Protein AF-A0A4Y9V3S7-F1 (afdb_monomer_lite)

Secondary structure (DSSP, 8-state):
-PPP--HHHHHHHHHHHHHHHHHHHHHHHHHHHHHIIIIIHHHHSPPEEEEEEEEEEEEETTEEEEEEEEEEEE-SSSPPP-------------TTTTSSS--

Foldseek 3Di:
DDDPDDVVNVVVVVVVVVVVVVVVVVVVVVVVVCCCVPPVVVQADFDKDKDWDWDWDDPDPPDIDIDIDIDIGGPGPYDDDDPDDDDDDDDDDDPPVVVPPPD

Structure (mmCIF, N/CA/C/O backbone):
data_AF-A0A4Y9V3S7-F1
#
_entry.id   AF-A0A4Y9V3S7-F1
#
loop_
_atom_site.group_PDB
_atom_site.id
_atom_site.type_symbol
_atom_site.label_atom_id
_atom_site.label_alt_id
_atom_site.label_comp_id
_atom_site.label_asym_id
_atom_site.label_entity_id
_atom_site.label_seq_id
_atom_site.pdbx_PDB_ins_code
_atom_site.Cartn_x
_atom_site.Cartn_y
_atom_site.Cartn_z
_atom_site.occupancy
_atom_site.B_iso_or_equiv
_atom_site.auth_seq_id
_atom_site.auth_comp_id
_atom_site.auth_asym_id
_atom_site.auth_atom_id
_atom_site.pdbx_PDB_model_num
ATOM 1 N N . MET A 1 1 ? 44.936 14.769 -51.607 1.00 38.16 1 MET A N 1
ATOM 2 C CA . MET A 1 1 ? 45.275 13.332 -51.516 1.00 38.16 1 MET A CA 1
ATOM 3 C C . MET A 1 1 ? 44.404 12.720 -50.429 1.00 38.16 1 MET A C 1
ATOM 5 O O . MET A 1 1 ? 44.615 13.024 -49.264 1.00 38.16 1 MET A O 1
ATOM 9 N N . CYS A 1 2 ? 43.368 11.962 -50.794 1.00 53.44 2 CYS A N 1
ATOM 10 C CA . CYS A 1 2 ? 42.514 11.274 -49.823 1.00 53.44 2 CYS A CA 1
ATOM 11 C C . CYS A 1 2 ? 43.154 9.924 -49.485 1.00 53.44 2 CYS A C 1
ATOM 13 O O . CYS A 1 2 ? 43.332 9.095 -50.374 1.00 53.44 2 CYS A O 1
ATOM 15 N N . ALA A 1 3 ? 43.540 9.728 -48.224 1.00 66.38 3 ALA A N 1
ATOM 16 C CA . ALA A 1 3 ? 44.035 8.443 -47.745 1.00 66.38 3 ALA A CA 1
ATOM 17 C C . ALA A 1 3 ? 42.916 7.383 -47.821 1.00 66.38 3 ALA A C 1
ATOM 19 O O . ALA A 1 3 ? 41.756 7.709 -47.542 1.00 66.38 3 ALA A O 1
ATOM 20 N N . PRO A 1 4 ? 43.225 6.127 -48.191 1.00 65.88 4 PRO A N 1
ATOM 21 C CA . PRO A 1 4 ? 42.235 5.059 -48.201 1.00 65.88 4 PRO A CA 1
ATOM 22 C C . PRO A 1 4 ? 41.742 4.816 -46.772 1.00 65.88 4 PRO A C 1
ATOM 24 O O . PRO A 1 4 ? 42.541 4.700 -45.844 1.00 65.88 4 PRO A O 1
ATOM 27 N N . LYS A 1 5 ? 40.420 4.744 -46.582 1.00 60.31 5 LYS A N 1
ATOM 28 C CA . LYS A 1 5 ? 39.832 4.383 -45.290 1.00 60.31 5 LYS A CA 1
ATOM 29 C C . LYS A 1 5 ? 40.260 2.955 -44.943 1.00 60.31 5 LYS A C 1
ATOM 31 O O . LYS A 1 5 ? 39.760 1.991 -45.515 1.00 60.31 5 LYS A O 1
ATOM 36 N N . THR A 1 6 ? 41.211 2.830 -44.024 1.00 72.56 6 THR A N 1
ATOM 37 C CA . THR A 1 6 ? 41.685 1.559 -43.470 1.00 72.56 6 THR A CA 1
ATOM 38 C C . THR A 1 6 ? 40.490 0.779 -42.915 1.00 72.56 6 THR A C 1
ATOM 40 O O . THR A 1 6 ? 39.669 1.359 -42.207 1.00 72.56 6 THR A O 1
ATOM 43 N N . GLY A 1 7 ? 40.375 -0.526 -43.193 1.00 69.50 7 GLY A N 1
ATOM 44 C CA . GLY A 1 7 ? 39.210 -1.342 -42.797 1.00 69.50 7 GLY A CA 1
ATOM 45 C C . GLY A 1 7 ? 38.856 -1.290 -41.299 1.00 69.50 7 GLY A C 1
ATOM 46 O O . GLY A 1 7 ? 37.694 -1.435 -40.929 1.00 69.50 7 GLY A O 1
ATOM 47 N N . ALA A 1 8 ? 39.832 -0.980 -40.440 1.00 72.12 8 ALA A N 1
ATOM 48 C CA . ALA A 1 8 ? 39.631 -0.744 -39.012 1.00 72.12 8 ALA A CA 1
ATOM 49 C C . ALA A 1 8 ? 38.761 0.493 -38.696 1.00 72.12 8 ALA A C 1
ATOM 51 O O . ALA A 1 8 ? 38.028 0.481 -37.710 1.00 72.12 8 ALA A O 1
ATOM 52 N N . ALA A 1 9 ? 38.811 1.548 -39.516 1.00 74.56 9 ALA A N 1
ATOM 53 C CA . ALA A 1 9 ? 37.990 2.748 -39.334 1.00 74.56 9 ALA A CA 1
ATOM 54 C C . ALA A 1 9 ? 36.512 2.467 -39.648 1.00 74.56 9 ALA A C 1
ATOM 56 O O . ALA A 1 9 ? 35.638 2.813 -38.862 1.00 74.56 9 ALA A O 1
ATOM 57 N N . ALA A 1 10 ? 36.243 1.736 -40.735 1.00 74.62 10 ALA A N 1
ATOM 58 C CA . ALA A 1 10 ? 34.890 1.309 -41.096 1.00 74.62 10 ALA A CA 1
ATOM 59 C C . ALA A 1 10 ? 34.278 0.336 -40.070 1.00 74.62 10 ALA A C 1
ATOM 61 O O . ALA A 1 10 ? 33.063 0.317 -39.883 1.00 74.62 10 ALA A O 1
ATOM 62 N N . PHE A 1 11 ? 35.099 -0.477 -39.396 1.00 81.19 11 PHE A N 1
ATOM 63 C CA . PHE A 1 11 ? 34.630 -1.345 -38.314 1.00 81.19 11 PHE A CA 1
ATOM 64 C C . PHE A 1 11 ? 34.236 -0.545 -37.065 1.00 81.19 11 PHE A C 1
ATOM 66 O O . PHE A 1 11 ? 33.162 -0.779 -36.516 1.00 81.19 11 PHE A O 1
ATOM 73 N N . LYS A 1 12 ? 35.060 0.430 -36.656 1.00 79.94 12 LYS A N 1
ATOM 74 C CA . LYS A 1 12 ? 34.760 1.314 -35.516 1.00 79.94 12 LYS A CA 1
ATOM 75 C C . LYS A 1 12 ? 33.465 2.097 -35.725 1.00 79.94 12 LYS A C 1
ATOM 77 O O . LYS A 1 12 ? 32.595 2.041 -34.868 1.00 79.94 12 LYS A O 1
ATOM 82 N N . GLU A 1 13 ? 33.281 2.695 -36.905 1.00 84.06 13 GLU A N 1
ATOM 83 C CA . GLU A 1 13 ? 32.049 3.428 -37.242 1.00 84.06 13 GLU A CA 1
ATOM 84 C C . GLU A 1 13 ? 30.787 2.557 -37.079 1.00 84.06 13 GLU A C 1
ATOM 86 O O . GLU A 1 13 ? 29.776 3.015 -36.551 1.00 84.06 13 GLU A O 1
ATOM 91 N N . LYS A 1 14 ? 30.834 1.276 -37.477 1.00 87.94 14 LYS A N 1
ATOM 92 C CA . LYS A 1 14 ? 29.699 0.349 -37.303 1.00 87.94 14 LYS A CA 1
ATOM 93 C C . LYS A 1 14 ? 29.432 0.018 -35.837 1.00 87.94 14 LYS A C 1
ATOM 95 O O . LYS A 1 14 ? 28.271 -0.046 -35.438 1.00 87.94 14 LYS A O 1
ATOM 100 N N . VAL A 1 15 ? 30.487 -0.211 -35.057 1.00 90.75 15 VAL A N 1
ATOM 101 C CA . VAL A 1 15 ? 30.370 -0.511 -33.623 1.00 90.75 15 VAL A CA 1
ATOM 102 C C . VAL A 1 15 ? 29.778 0.680 -32.874 1.00 90.75 15 VAL A C 1
ATOM 104 O O . VAL A 1 15 ? 28.851 0.488 -32.090 1.00 90.75 15 VAL A O 1
ATOM 107 N N . ASP A 1 16 ? 30.226 1.897 -33.180 1.00 89.31 16 ASP A N 1
ATOM 108 C CA . ASP A 1 16 ? 29.744 3.119 -32.530 1.00 89.31 16 ASP A CA 1
ATOM 109 C C . ASP A 1 16 ? 28.248 3.354 -32.805 1.00 89.31 16 ASP A C 1
ATOM 111 O O . ASP A 1 16 ? 27.479 3.678 -31.895 1.00 89.31 16 ASP A O 1
ATOM 115 N N . ILE A 1 17 ? 27.799 3.106 -34.044 1.00 92.00 17 ILE A N 1
ATOM 116 C CA . ILE A 1 17 ? 26.377 3.192 -34.415 1.00 92.00 17 ILE A CA 1
ATOM 117 C C . ILE A 1 17 ? 25.544 2.165 -33.636 1.00 92.00 17 ILE A C 1
ATOM 119 O O . ILE A 1 17 ? 24.489 2.501 -33.093 1.00 92.00 17 ILE A O 1
ATOM 123 N N . ILE A 1 18 ? 26.012 0.917 -33.554 1.00 94.44 18 ILE A N 1
ATOM 124 C CA . ILE A 1 18 ? 25.308 -0.148 -32.827 1.00 94.44 18 ILE A CA 1
ATOM 125 C C . ILE A 1 18 ? 25.244 0.175 -31.331 1.00 94.44 18 ILE A C 1
ATOM 127 O O . ILE A 1 18 ? 24.184 0.036 -30.722 1.00 94.44 18 ILE A O 1
ATOM 131 N N . GLN A 1 19 ? 26.339 0.650 -30.737 1.00 94.19 19 GLN A N 1
ATOM 132 C CA . GLN A 1 19 ? 26.383 1.031 -29.327 1.00 94.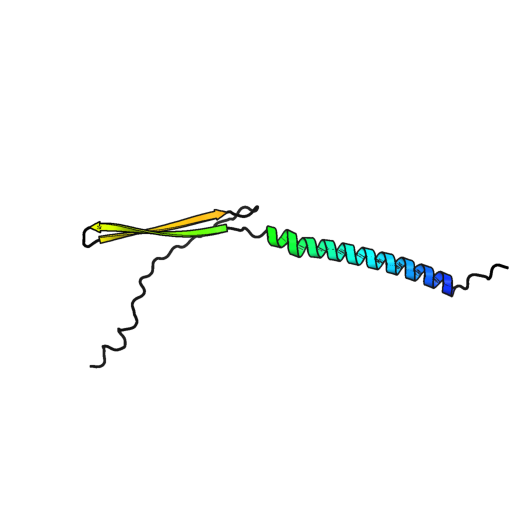19 19 GLN A CA 1
ATOM 133 C C . GLN A 1 19 ? 25.378 2.144 -29.008 1.00 94.19 19 GLN A C 1
ATOM 135 O O . GLN A 1 19 ? 24.674 2.069 -27.994 1.00 94.19 19 GLN A O 1
ATOM 140 N N . GLY A 1 20 ? 25.266 3.147 -29.882 1.00 94.62 20 GLY A N 1
ATOM 141 C CA . GLY A 1 20 ? 24.262 4.202 -29.749 1.00 94.62 20 GLY A CA 1
ATOM 142 C C . GLY A 1 20 ? 22.838 3.641 -29.744 1.00 94.62 20 GLY A C 1
ATOM 143 O O . GLY A 1 20 ? 22.057 3.940 -28.840 1.00 94.62 20 GLY A O 1
ATOM 144 N N . LEU A 1 21 ? 22.521 2.760 -30.697 1.00 96.00 21 LEU A N 1
ATOM 145 C CA . LEU A 1 21 ? 21.201 2.126 -30.791 1.00 96.00 21 LEU A CA 1
ATOM 146 C C . LEU A 1 21 ? 20.869 1.273 -29.561 1.00 96.00 21 LEU A C 1
ATOM 148 O O . LEU A 1 21 ? 19.759 1.362 -29.036 1.00 96.00 21 LEU A O 1
ATOM 152 N N . VAL A 1 22 ? 21.830 0.487 -29.071 1.00 96.75 22 VAL A N 1
ATOM 153 C CA . VAL A 1 22 ? 21.660 -0.334 -27.863 1.00 96.75 22 VAL A CA 1
ATOM 154 C C . VAL A 1 22 ? 21.416 0.546 -26.640 1.00 96.75 22 VAL A C 1
ATOM 156 O O . VAL A 1 22 ? 20.540 0.241 -25.835 1.00 96.75 22 VAL A O 1
ATOM 159 N N . THR A 1 23 ? 22.134 1.663 -26.519 1.00 96.38 23 THR A N 1
ATOM 160 C CA . THR A 1 23 ? 21.965 2.598 -25.397 1.00 96.38 23 THR A CA 1
ATOM 161 C C . THR A 1 23 ? 20.566 3.217 -25.400 1.00 96.38 23 THR A C 1
ATOM 163 O O . THR A 1 23 ? 19.900 3.243 -24.366 1.00 96.38 23 THR A O 1
ATOM 166 N N . ILE A 1 24 ? 20.078 3.653 -26.566 1.00 97.00 24 ILE A N 1
ATOM 167 C CA . ILE A 1 24 ? 18.720 4.197 -26.712 1.00 97.00 24 ILE A CA 1
ATOM 168 C C . ILE A 1 24 ? 17.676 3.130 -26.361 1.00 97.00 24 ILE A C 1
ATOM 170 O O . ILE A 1 24 ? 16.763 3.393 -25.577 1.00 97.00 24 ILE A O 1
ATOM 174 N N . ALA A 1 25 ? 17.830 1.913 -26.889 1.00 97.38 25 ALA A N 1
ATOM 175 C CA . ALA A 1 25 ? 16.921 0.809 -26.599 1.00 97.38 25 ALA A CA 1
ATOM 176 C C . ALA A 1 25 ? 16.898 0.468 -25.100 1.00 97.38 25 ALA A C 1
ATOM 178 O O . ALA A 1 25 ? 15.822 0.287 -24.531 1.00 97.38 25 ALA A O 1
ATOM 179 N N . ALA A 1 26 ? 18.060 0.448 -24.443 1.00 97.06 26 ALA A N 1
ATOM 180 C CA . ALA A 1 26 ? 18.172 0.185 -23.012 1.00 97.06 26 ALA A CA 1
ATOM 181 C C . ALA A 1 26 ? 17.429 1.235 -22.170 1.00 97.06 26 ALA A C 1
ATOM 183 O O . ALA A 1 26 ? 16.712 0.870 -21.238 1.00 97.06 26 ALA A O 1
ATOM 184 N N . ILE A 1 27 ? 17.533 2.522 -22.524 1.00 97.38 27 ILE A N 1
ATOM 185 C CA . ILE A 1 27 ? 16.807 3.602 -21.838 1.00 97.38 27 ILE A CA 1
ATOM 186 C C . ILE A 1 27 ? 15.294 3.438 -22.015 1.00 97.38 27 ILE A C 1
ATOM 188 O O . ILE A 1 27 ? 14.550 3.552 -21.042 1.00 97.38 27 ILE A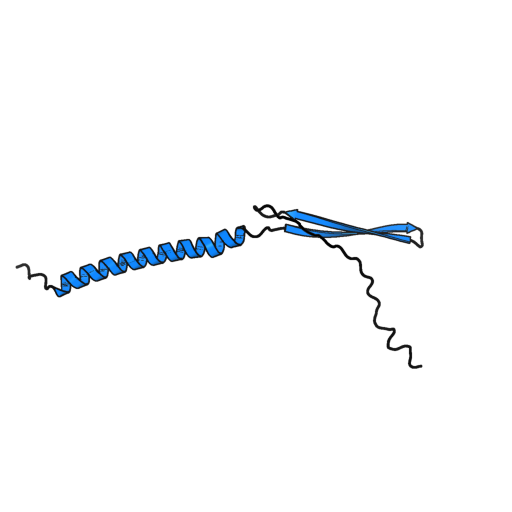 O 1
ATOM 192 N N . ILE A 1 28 ? 14.829 3.135 -23.231 1.00 97.62 28 ILE A N 1
ATOM 193 C CA . ILE A 1 28 ? 13.397 2.944 -23.511 1.00 97.62 28 ILE A CA 1
ATOM 194 C C . ILE A 1 28 ? 12.850 1.752 -22.721 1.00 97.62 28 ILE A C 1
ATOM 196 O O . ILE A 1 28 ? 11.828 1.879 -22.047 1.00 97.62 28 ILE A O 1
ATOM 200 N N . ILE A 1 29 ? 13.541 0.610 -22.759 1.00 97.31 29 ILE A N 1
ATOM 201 C CA . ILE A 1 29 ? 13.136 -0.599 -22.033 1.00 97.31 29 ILE A CA 1
ATOM 202 C C . ILE A 1 29 ? 13.120 -0.333 -20.527 1.00 97.31 29 ILE A C 1
ATOM 204 O O . ILE A 1 29 ? 12.139 -0.664 -19.862 1.00 97.31 29 ILE A O 1
ATOM 208 N N . GLY A 1 30 ? 14.161 0.315 -19.995 1.00 96.19 30 GLY A N 1
ATOM 209 C CA . GLY A 1 30 ? 14.225 0.699 -18.587 1.00 96.19 30 GLY A CA 1
ATOM 210 C C . GLY A 1 30 ? 13.089 1.641 -18.187 1.00 96.19 30 GLY A C 1
ATOM 211 O O . GLY A 1 30 ? 12.479 1.454 -17.134 1.00 96.19 30 GLY A O 1
ATOM 212 N N . GLY A 1 31 ? 12.747 2.605 -19.045 1.00 95.56 31 GLY A N 1
ATOM 213 C CA . GLY A 1 31 ? 11.628 3.522 -18.841 1.00 95.56 31 GLY A CA 1
ATOM 214 C C . GLY A 1 31 ? 10.275 2.811 -18.820 1.00 95.56 31 GLY A C 1
ATOM 215 O O . GLY A 1 31 ? 9.490 3.027 -17.898 1.00 95.56 31 GLY A O 1
ATOM 216 N N . ILE A 1 32 ? 10.021 1.919 -19.781 1.00 94.62 32 ILE A N 1
ATOM 217 C CA . ILE A 1 32 ? 8.780 1.129 -19.850 1.00 94.62 32 ILE A CA 1
ATOM 218 C C . ILE A 1 32 ? 8.665 0.195 -18.642 1.00 94.62 32 ILE A C 1
ATOM 220 O O . ILE A 1 32 ? 7.610 0.129 -18.011 1.00 94.62 32 ILE A O 1
ATOM 224 N N . TRP A 1 33 ? 9.745 -0.507 -18.296 1.00 93.31 33 TRP A N 1
ATOM 225 C CA . TRP A 1 33 ? 9.774 -1.402 -17.143 1.00 93.31 33 TRP A CA 1
ATOM 226 C C . TRP A 1 33 ? 9.522 -0.638 -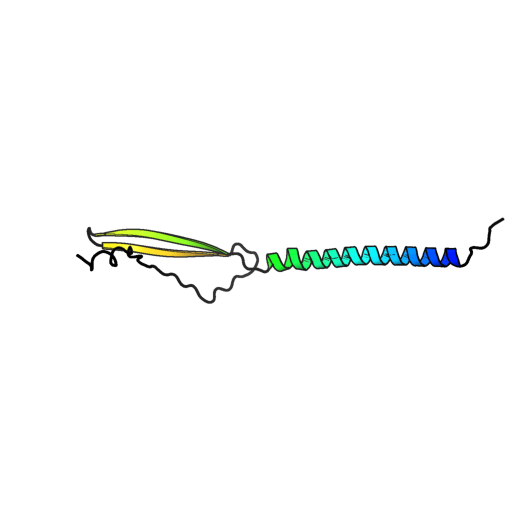15.838 1.00 93.31 33 TRP A C 1
ATOM 228 O O . TRP A 1 33 ? 8.639 -1.015 -15.070 1.00 93.31 33 TRP A O 1
ATOM 238 N N . THR A 1 34 ? 10.208 0.491 -15.636 1.00 90.94 34 THR A N 1
ATOM 239 C CA . THR A 1 34 ? 10.017 1.345 -14.453 1.00 90.94 34 THR A CA 1
ATOM 240 C C . THR A 1 34 ? 8.598 1.908 -14.403 1.00 90.94 34 THR A C 1
ATOM 242 O O . THR A 1 34 ? 7.979 1.906 -13.345 1.00 90.94 34 THR A O 1
ATOM 245 N N . TYR A 1 35 ? 8.039 2.348 -15.533 1.00 87.12 35 TYR A N 1
ATOM 246 C CA . TYR A 1 35 ? 6.661 2.834 -15.590 1.00 87.12 35 TYR A CA 1
ATOM 247 C C . TYR A 1 35 ? 5.656 1.743 -15.198 1.00 87.12 35 TYR A C 1
ATOM 249 O O . TYR A 1 35 ? 4.771 1.984 -14.377 1.00 87.12 35 TYR A O 1
ATOM 257 N N . ASN A 1 36 ? 5.813 0.528 -15.722 1.00 83.50 36 ASN A N 1
ATOM 258 C CA . ASN A 1 36 ? 4.919 -0.579 -15.391 1.00 83.50 36 ASN A CA 1
ATOM 259 C C . ASN A 1 36 ? 5.024 -0.973 -13.908 1.00 83.50 36 ASN A C 1
ATOM 261 O O . ASN A 1 36 ? 4.008 -0.977 -13.215 1.00 83.50 36 ASN A O 1
ATOM 265 N N . VAL A 1 37 ? 6.236 -1.209 -13.402 1.00 82.12 37 VAL A N 1
ATOM 266 C CA . VAL A 1 37 ? 6.450 -1.650 -12.012 1.00 82.12 37 VAL A CA 1
ATOM 267 C C . VAL A 1 37 ? 6.084 -0.559 -11.000 1.00 82.12 37 VAL A C 1
ATOM 269 O O . VAL A 1 37 ? 5.476 -0.829 -9.970 1.00 82.12 37 VAL A O 1
ATOM 272 N N . PHE A 1 38 ? 6.422 0.708 -11.257 1.00 75.81 38 PHE A N 1
ATOM 273 C CA . PHE A 1 38 ? 6.220 1.760 -10.254 1.00 75.81 38 PHE A CA 1
ATOM 274 C C . PHE A 1 38 ? 4.904 2.519 -10.387 1.00 75.81 38 PHE A C 1
ATOM 276 O O . PHE A 1 38 ? 4.379 2.959 -9.365 1.00 75.81 38 PHE A O 1
ATOM 283 N N . ILE A 1 39 ? 4.376 2.726 -11.596 1.00 73.12 39 ILE A N 1
ATOM 284 C CA . ILE A 1 39 ? 3.170 3.546 -11.799 1.00 73.12 39 ILE A CA 1
ATOM 285 C C . ILE A 1 39 ? 1.929 2.674 -11.936 1.00 73.12 39 ILE A C 1
ATOM 287 O O . ILE A 1 39 ? 0.906 2.992 -11.330 1.00 73.12 39 ILE A O 1
ATOM 291 N N . LYS A 1 40 ? 2.004 1.594 -12.719 1.00 69.25 40 LYS A N 1
ATOM 292 C CA . LYS A 1 40 ? 0.840 0.740 -12.963 1.00 69.25 40 LYS A CA 1
ATOM 293 C C . LYS A 1 40 ? 0.547 -0.149 -11.756 1.00 69.25 40 LYS A C 1
ATOM 295 O O . LYS A 1 40 ? -0.546 -0.051 -11.205 1.00 69.25 40 LYS A O 1
ATOM 300 N N . GLU A 1 41 ? 1.533 -0.901 -11.267 1.00 64.19 41 GLU A N 1
ATOM 301 C CA . GLU A 1 41 ? 1.317 -1.804 -10.124 1.00 64.19 41 GLU A CA 1
ATOM 302 C C . GLU A 1 41 ? 0.936 -1.038 -8.848 1.00 64.19 41 GLU A C 1
ATOM 304 O O . GLU A 1 41 ? 0.060 -1.474 -8.112 1.00 64.19 41 GLU A O 1
ATOM 309 N N . ARG A 1 42 ? 1.491 0.161 -8.604 1.00 61.72 42 ARG A N 1
ATOM 310 C CA . ARG A 1 42 ? 1.102 0.971 -7.430 1.00 61.72 42 ARG A CA 1
ATOM 311 C C . ARG A 1 42 ? -0.291 1.602 -7.517 1.00 61.72 42 ARG A C 1
ATOM 313 O O . ARG A 1 42 ? -0.804 2.010 -6.482 1.00 61.72 42 ARG A O 1
ATOM 320 N N . ARG A 1 43 ? -0.898 1.721 -8.704 1.00 58.25 43 ARG A N 1
ATOM 321 C CA . ARG A 1 43 ? -2.283 2.215 -8.862 1.00 58.25 43 ARG A CA 1
ATOM 322 C C . ARG A 1 43 ? -3.325 1.097 -8.892 1.00 58.25 43 ARG A C 1
ATOM 324 O O . ARG A 1 43 ? -4.510 1.388 -8.757 1.00 58.25 43 ARG A O 1
ATOM 331 N N . GLU A 1 44 ? -2.903 -0.147 -9.107 1.00 60.19 44 GLU A N 1
ATOM 332 C CA . GLU A 1 44 ? -3.806 -1.301 -9.183 1.00 60.19 44 GLU A CA 1
ATOM 333 C C . GLU A 1 44 ? -4.214 -1.840 -7.809 1.00 60.19 44 GLU A C 1
ATOM 335 O O . GLU A 1 44 ? -5.230 -2.530 -7.710 1.00 60.19 44 GLU A O 1
ATOM 340 N N . TYR A 1 45 ? -3.502 -1.482 -6.737 1.00 63.53 45 TYR A N 1
ATOM 341 C CA . TYR A 1 45 ? -3.953 -1.826 -5.395 1.00 63.53 45 TYR A CA 1
ATOM 342 C C . TYR A 1 45 ? -5.167 -0.965 -5.017 1.00 63.53 45 TYR A C 1
ATOM 344 O O . TYR A 1 45 ? -5.100 0.264 -5.096 1.00 63.53 45 TYR A O 1
ATOM 352 N N . PRO A 1 46 ? -6.300 -1.572 -4.622 1.00 69.50 46 PRO A N 1
ATOM 353 C CA . PRO A 1 46 ? -7.434 -0.818 -4.118 1.00 69.50 46 PRO A CA 1
ATOM 354 C C . PRO A 1 46 ? -7.018 -0.092 -2.838 1.00 69.50 46 PRO A C 1
ATOM 356 O O . PRO A 1 46 ? -6.514 -0.700 -1.895 1.00 69.50 46 PRO A O 1
ATOM 359 N N . HIS A 1 47 ? -7.204 1.224 -2.816 1.00 77.00 47 HIS A N 1
ATOM 360 C CA . HIS A 1 47 ? -6.957 2.039 -1.635 1.00 77.00 47 HIS A CA 1
ATOM 361 C C . HIS A 1 47 ? -8.298 2.297 -0.964 1.00 77.00 47 HIS A C 1
ATOM 363 O O . HIS A 1 47 ? -9.209 2.840 -1.588 1.00 77.00 47 HIS A O 1
ATOM 369 N N . ALA A 1 48 ? -8.425 1.925 0.305 1.00 83.50 48 ALA A N 1
ATOM 370 C CA . ALA A 1 48 ? -9.592 2.277 1.090 1.00 83.50 48 ALA A CA 1
ATOM 371 C C . ALA A 1 48 ? -9.193 2.883 2.422 1.00 83.50 48 ALA A C 1
ATOM 373 O O . ALA A 1 48 ? -8.241 2.454 3.072 1.00 83.50 48 ALA A O 1
ATOM 374 N N . ASN A 1 49 ? -9.962 3.886 2.815 1.00 86.81 49 ASN A N 1
ATOM 375 C CA . ASN A 1 49 ? -9.952 4.398 4.163 1.00 86.81 49 ASN A CA 1
ATOM 376 C C . ASN A 1 49 ? -10.910 3.557 5.011 1.00 86.81 49 ASN A C 1
ATOM 378 O O . ASN A 1 49 ? -12.056 3.336 4.611 1.00 86.81 49 ASN A O 1
ATOM 382 N N . ILE A 1 50 ? -10.430 3.098 6.162 1.00 88.50 50 ILE A N 1
ATOM 383 C CA . ILE A 1 50 ? -11.205 2.319 7.125 1.00 88.50 50 ILE A CA 1
ATOM 384 C C . ILE A 1 50 ? -11.279 3.139 8.404 1.00 88.50 50 ILE A C 1
ATOM 386 O O . ILE A 1 50 ? -10.270 3.324 9.082 1.00 88.50 50 ILE A O 1
ATOM 390 N N . GLU A 1 51 ? -12.468 3.622 8.740 1.00 91.56 51 GLU A N 1
ATOM 391 C CA . GLU A 1 51 ? -12.692 4.410 9.946 1.00 91.56 51 GLU A CA 1
ATOM 392 C C . GLU A 1 51 ? -13.584 3.634 10.916 1.00 91.56 51 GLU A C 1
ATOM 394 O O . GLU A 1 51 ? -14.685 3.202 10.577 1.00 91.56 51 GLU A O 1
ATOM 399 N N . GLN A 1 52 ? -13.111 3.448 12.148 1.00 91.88 52 GLN A N 1
ATOM 400 C CA . GLN A 1 52 ? -13.906 2.846 13.212 1.00 91.88 52 GLN A CA 1
ATOM 401 C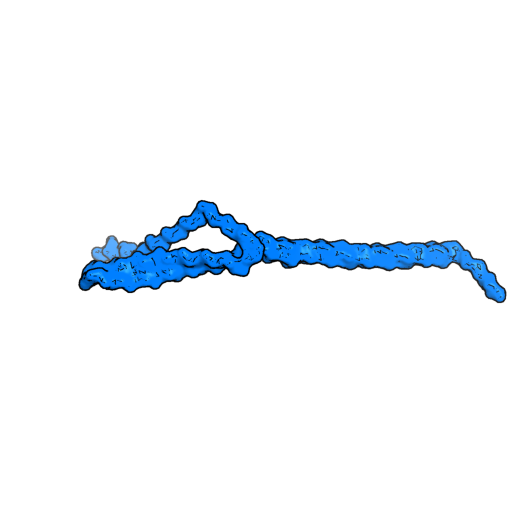 C . GLN A 1 52 ? -14.527 3.949 14.068 1.00 91.88 52 GLN A C 1
ATOM 403 O O . GLN A 1 52 ? -13.824 4.695 14.748 1.00 91.88 52 GLN A O 1
ATOM 408 N N . LYS A 1 53 ? -15.857 4.027 14.071 1.00 91.12 53 LYS A N 1
ATOM 409 C CA . LYS A 1 53 ? -16.618 4.994 14.865 1.00 91.12 53 LYS A CA 1
ATOM 410 C C . LYS A 1 53 ? -17.192 4.304 16.090 1.00 91.12 53 LYS A C 1
ATOM 412 O O . LYS A 1 53 ? -18.038 3.419 15.971 1.00 91.12 53 LYS A O 1
ATOM 417 N N . ILE A 1 54 ? -16.736 4.711 17.268 1.00 91.81 54 ILE A N 1
ATOM 418 C CA . ILE A 1 54 ? -17.192 4.163 18.546 1.00 91.81 54 ILE A CA 1
ATOM 419 C C . ILE A 1 54 ? -17.967 5.249 19.280 1.00 91.81 54 ILE A C 1
ATOM 421 O O . ILE A 1 54 ? -17.422 6.310 19.580 1.00 91.81 54 ILE A O 1
ATOM 425 N N . THR A 1 55 ? -19.232 4.985 19.584 1.00 91.19 55 THR A N 1
ATOM 426 C CA . THR A 1 55 ? -20.058 5.872 20.404 1.00 91.19 55 THR A CA 1
ATOM 427 C C . THR A 1 55 ? -20.631 5.114 21.591 1.00 91.19 55 THR A C 1
ATOM 429 O O . THR A 1 55 ? -20.991 3.942 21.489 1.00 91.19 55 THR A O 1
ATOM 432 N N . HIS A 1 56 ? -20.692 5.783 22.741 1.00 89.94 56 HIS A N 1
ATOM 433 C CA . HIS A 1 56 ? -21.351 5.267 23.934 1.00 89.94 56 HIS A CA 1
ATOM 434 C C . HIS A 1 56 ? -22.602 6.103 24.202 1.00 89.94 56 HIS A C 1
ATOM 436 O O . HIS A 1 56 ? -22.577 7.326 24.068 1.00 89.94 56 HIS A O 1
ATOM 442 N N . LEU A 1 57 ? -23.697 5.443 24.562 1.00 89.69 57 LEU A N 1
ATOM 443 C CA . LEU A 1 57 ? -24.942 6.085 24.960 1.00 89.69 57 LEU A CA 1
ATOM 444 C C . LEU A 1 57 ? -25.385 5.487 26.294 1.00 89.69 57 LEU A C 1
ATOM 446 O O . LEU A 1 57 ? -25.539 4.271 26.396 1.00 89.69 57 LEU A O 1
ATOM 450 N N . ALA A 1 58 ? -25.595 6.322 27.307 1.00 88.75 58 ALA A N 1
ATOM 451 C CA . ALA A 1 58 ? -26.184 5.876 28.565 1.00 88.75 58 ALA A CA 1
ATOM 452 C C . ALA A 1 58 ? -27.686 5.620 28.356 1.00 88.75 58 ALA A C 1
ATOM 454 O O . ALA A 1 58 ? -28.401 6.506 27.889 1.00 88.75 58 ALA A O 1
ATOM 455 N N . LEU A 1 59 ? -28.158 4.408 28.661 1.00 84.81 59 LEU A N 1
ATOM 456 C CA . LEU A 1 59 ? -29.586 4.050 28.601 1.00 84.81 59 LEU A CA 1
ATOM 457 C C . LEU A 1 59 ? -30.253 4.154 29.974 1.00 84.81 59 LEU A C 1
ATOM 459 O O . LEU A 1 59 ? -31.441 4.450 30.059 1.00 84.81 59 LEU A O 1
ATOM 463 N N . SER A 1 60 ? -29.500 3.896 31.040 1.00 86.69 60 SER A N 1
ATOM 464 C CA . SER A 1 60 ? -29.902 4.081 32.437 1.00 86.69 60 SER A CA 1
ATOM 465 C C . SER A 1 60 ? -28.652 4.176 33.314 1.00 86.69 60 SER A C 1
ATOM 467 O O . SER A 1 60 ? -27.546 3.935 32.827 1.00 86.69 60 SER A O 1
ATOM 469 N N . ASP A 1 61 ? -28.816 4.443 34.612 1.00 78.69 61 ASP A N 1
ATOM 470 C CA . ASP A 1 61 ? -27.711 4.544 35.584 1.00 78.69 61 ASP A CA 1
ATOM 471 C C . ASP A 1 61 ? -26.807 3.295 35.646 1.00 78.69 61 ASP A C 1
ATOM 473 O O . ASP A 1 61 ? -25.706 3.347 36.191 1.00 78.69 61 ASP A O 1
ATOM 477 N N . GLN A 1 62 ? -27.253 2.162 35.091 1.00 84.81 62 GLN A N 1
ATOM 478 C CA . GLN A 1 62 ? -26.544 0.880 35.134 1.00 84.81 62 GLN A CA 1
ATOM 479 C C . GLN A 1 62 ? -26.293 0.269 33.749 1.00 84.81 62 GLN A C 1
ATOM 481 O O . GLN A 1 62 ? -25.707 -0.811 33.655 1.00 84.81 62 GLN A O 1
ATOM 486 N N . GLN A 1 63 ? -26.733 0.919 32.666 1.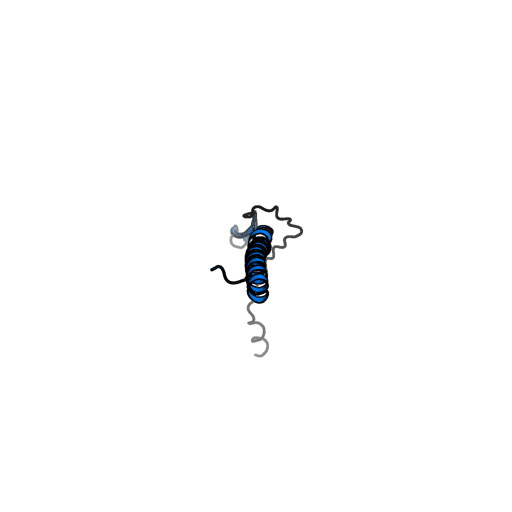00 87.38 63 GLN A N 1
ATOM 487 C CA . GLN A 1 63 ? -26.637 0.361 31.318 1.00 87.38 63 GLN A CA 1
ATOM 488 C C . GLN A 1 63 ? -26.086 1.378 30.327 1.00 87.38 63 GLN A C 1
ATOM 490 O O . GLN A 1 63 ? -26.659 2.444 30.113 1.00 87.38 63 GLN A O 1
ATOM 495 N N . ASN A 1 64 ? -25.009 0.980 29.654 1.00 87.75 64 ASN A N 1
ATOM 496 C CA . ASN A 1 64 ? -24.410 1.720 28.554 1.00 87.75 64 ASN A CA 1
ATOM 497 C C . ASN A 1 64 ? -24.547 0.904 27.270 1.00 87.75 64 ASN A C 1
ATOM 499 O O . ASN A 1 64 ? -24.165 -0.265 27.220 1.00 87.75 64 ASN A O 1
ATOM 503 N N . LEU A 1 65 ? -25.064 1.531 26.220 1.00 88.69 65 LEU A N 1
ATOM 504 C CA . LEU A 1 65 ? -25.038 0.994 24.870 1.00 88.69 65 LEU A CA 1
ATOM 505 C C . LEU A 1 65 ? -23.756 1.453 24.191 1.00 88.69 65 LEU A C 1
ATOM 507 O O . LEU A 1 65 ? -23.528 2.647 24.003 1.00 88.69 65 LEU A O 1
ATOM 511 N N . LEU A 1 66 ? -22.945 0.486 23.783 1.00 90.25 66 LEU A N 1
ATOM 512 C CA . LEU A 1 66 ? -21.793 0.720 22.930 1.00 90.25 66 LEU A CA 1
ATOM 513 C C . LEU A 1 66 ? -22.198 0.473 21.476 1.00 90.25 66 LEU A C 1
ATOM 515 O O . LEU A 1 66 ? -22.582 -0.638 21.109 1.00 90.25 66 LEU A O 1
ATOM 519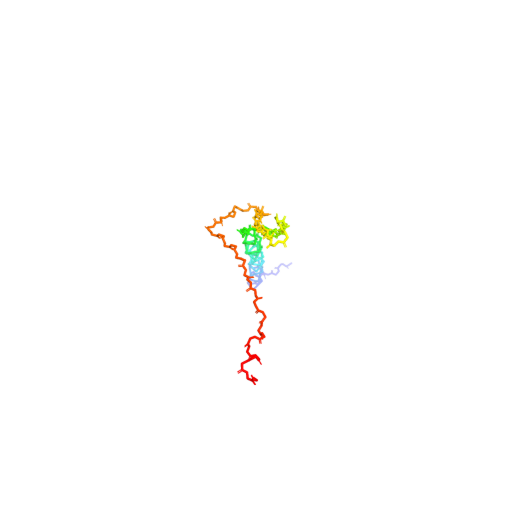 N N . ARG A 1 67 ? -22.092 1.498 20.638 1.00 89.62 67 ARG A N 1
ATOM 520 C CA . ARG A 1 67 ? -22.260 1.391 19.191 1.00 89.62 67 ARG A CA 1
ATOM 521 C C . ARG A 1 67 ? -20.883 1.444 18.545 1.00 89.62 67 ARG A C 1
ATOM 523 O O . ARG A 1 67 ? -20.156 2.420 18.694 1.00 89.62 67 ARG A O 1
ATOM 530 N N . VAL A 1 68 ? -20.549 0.393 17.804 1.00 90.50 68 VAL A N 1
ATOM 531 C CA . VAL A 1 68 ? -19.324 0.313 17.006 1.00 90.50 68 VAL A CA 1
ATOM 532 C C . VAL A 1 68 ? -19.731 0.240 15.543 1.00 90.50 68 VAL A C 1
ATOM 534 O O . VAL A 1 68 ? -20.370 -0.720 15.119 1.00 90.50 68 VAL A O 1
ATOM 537 N N . GLY A 1 69 ? -19.404 1.282 14.792 1.00 90.38 69 GLY A N 1
ATOM 538 C CA . GLY A 1 69 ? -19.562 1.348 13.347 1.00 90.38 69 GLY A CA 1
ATOM 539 C C . GLY A 1 69 ? -18.209 1.228 12.658 1.00 90.38 69 GLY A C 1
ATOM 540 O O . GLY A 1 69 ? -17.200 1.711 13.171 1.00 90.38 69 GLY A O 1
ATOM 541 N N . LEU A 1 70 ? -18.199 0.592 11.492 1.00 91.06 70 LEU A N 1
ATOM 542 C CA . LEU A 1 70 ? -17.066 0.596 10.577 1.00 91.06 70 LEU A CA 1
ATOM 543 C C . LEU A 1 70 ? -17.508 1.317 9.308 1.00 91.06 70 LEU A C 1
ATOM 545 O O . LEU A 1 70 ? -18.501 0.927 8.694 1.00 91.06 70 LEU A O 1
ATOM 549 N N . GLU A 1 71 ? -16.794 2.367 8.940 1.00 90.00 71 GLU A N 1
ATOM 550 C CA . GLU A 1 71 ? -16.993 3.090 7.694 1.00 90.00 71 GLU A CA 1
ATOM 551 C C . GLU A 1 71 ? -15.849 2.751 6.745 1.00 90.00 71 GLU A C 1
ATOM 553 O O . GLU A 1 71 ? -14.675 2.798 7.115 1.00 90.00 71 GLU A O 1
ATOM 558 N N . LEU A 1 72 ? -16.214 2.356 5.529 1.00 88.62 72 LEU A N 1
ATOM 559 C CA . LEU A 1 72 ? -15.283 1.913 4.510 1.00 88.62 72 LEU A CA 1
ATOM 560 C C . LEU A 1 72 ? -15.466 2.773 3.271 1.00 88.62 72 LEU A C 1
ATOM 562 O O . LEU A 1 72 ? -16.500 2.703 2.606 1.00 88.62 72 LEU A O 1
ATOM 566 N N . THR A 1 73 ? -14.446 3.556 2.950 1.00 88.50 73 THR A N 1
ATOM 567 C CA . THR A 1 73 ? -14.489 4.493 1.829 1.00 88.50 73 THR A CA 1
ATOM 568 C C . THR A 1 73 ? -13.410 4.115 0.833 1.00 88.50 73 THR A C 1
ATOM 570 O O . THR A 1 73 ? -12.226 4.162 1.157 1.00 88.50 73 THR A O 1
ATOM 573 N N . ASN A 1 74 ? -13.803 3.748 -0.388 1.00 87.06 74 ASN A N 1
ATOM 574 C CA . ASN A 1 74 ? -12.854 3.521 -1.474 1.00 87.06 74 ASN A CA 1
ATOM 575 C C . ASN A 1 74 ? -12.267 4.871 -1.915 1.00 87.06 74 ASN A C 1
ATOM 577 O O . ASN A 1 74 ? -12.974 5.703 -2.480 1.00 87.06 74 ASN A O 1
ATOM 581 N N . THR A 1 75 ? -10.991 5.099 -1.621 1.00 85.00 75 THR A N 1
ATOM 582 C CA . THR A 1 75 ? -10.255 6.320 -1.981 1.00 85.00 75 THR A CA 1
ATOM 583 C C . THR A 1 75 ? -9.421 6.139 -3.252 1.00 85.00 75 THR A C 1
ATOM 585 O O . THR A 1 75 ? -8.802 7.093 -3.724 1.00 85.00 75 THR A O 1
ATOM 588 N N . GLY A 1 76 ? -9.390 4.925 -3.810 1.00 76.94 76 GLY A N 1
ATOM 589 C CA . GLY A 1 76 ? -8.652 4.577 -5.016 1.00 76.94 76 GLY A CA 1
ATOM 590 C C . GLY A 1 76 ? -9.463 4.713 -6.306 1.00 76.94 76 GLY A C 1
ATOM 591 O O . GLY A 1 76 ? -10.678 4.887 -6.311 1.00 76.94 76 GLY A O 1
ATOM 592 N N . SER A 1 77 ? -8.767 4.583 -7.437 1.00 72.56 77 SER A N 1
ATOM 593 C CA . SER A 1 77 ? -9.370 4.528 -8.779 1.00 72.56 77 SER A CA 1
ATOM 594 C C . SER A 1 77 ? -9.788 3.115 -9.210 1.00 72.56 77 SER A C 1
ATOM 596 O O . SER A 1 77 ? -10.303 2.944 -10.311 1.00 72.56 77 SER A O 1
ATOM 598 N N . SER A 1 78 ? -9.533 2.106 -8.372 1.00 74.88 78 SER A N 1
ATOM 599 C CA . SER A 1 78 ? -9.866 0.699 -8.612 1.00 74.88 78 SER A CA 1
ATOM 600 C C . SER A 1 78 ? -11.002 0.257 -7.688 1.00 74.88 78 SER A C 1
ATOM 602 O O . SER A 1 78 ? -11.092 0.712 -6.546 1.00 74.88 78 SER A O 1
ATOM 604 N N . LEU A 1 79 ? -11.891 -0.613 -8.173 1.00 76.38 79 LEU A N 1
ATOM 605 C CA . LEU A 1 79 ? -13.009 -1.131 -7.386 1.00 76.38 79 LEU A CA 1
ATOM 606 C C . LEU A 1 79 ? -12.486 -2.116 -6.333 1.00 76.38 79 LEU A C 1
ATOM 608 O O . LEU A 1 79 ? -11.941 -3.165 -6.669 1.00 76.38 79 LEU A O 1
ATOM 612 N N . MET A 1 80 ? -12.661 -1.782 -5.056 1.00 79.50 80 MET A N 1
ATOM 613 C CA . MET A 1 80 ? -12.280 -2.670 -3.964 1.00 79.50 80 MET A CA 1
ATOM 614 C C . MET A 1 80 ? -13.371 -3.712 -3.707 1.00 79.50 80 MET A C 1
ATOM 616 O O . MET A 1 80 ? -14.487 -3.365 -3.323 1.00 79.50 80 MET A O 1
ATOM 620 N N . LEU A 1 81 ? -13.034 -4.989 -3.881 1.00 80.31 81 LEU A N 1
ATOM 621 C CA . LEU A 1 81 ? -13.882 -6.104 -3.466 1.00 80.31 81 LEU A CA 1
ATOM 622 C C . LEU A 1 81 ? -13.712 -6.347 -1.965 1.00 80.31 81 LEU A C 1
ATOM 624 O O . LEU A 1 81 ? -12.596 -6.515 -1.477 1.00 80.31 81 LEU A O 1
ATOM 628 N N . VAL A 1 82 ? -14.828 -6.375 -1.240 1.00 81.94 82 VAL A N 1
ATOM 629 C CA . VAL A 1 82 ? -14.870 -6.696 0.189 1.00 81.94 82 VAL A CA 1
ATOM 630 C C . VAL A 1 82 ? -15.542 -8.048 0.330 1.00 81.94 82 VAL A C 1
ATOM 632 O O . VAL A 1 82 ? -16.755 -8.148 0.179 1.00 81.94 82 VAL A O 1
ATOM 635 N N . ASP A 1 83 ? -14.747 -9.082 0.585 1.00 83.25 83 ASP A N 1
ATOM 636 C CA . ASP A 1 83 ? -15.253 -10.451 0.734 1.00 83.25 83 ASP A CA 1
ATOM 637 C C . ASP A 1 83 ? -15.741 -10.713 2.169 1.00 83.25 83 ASP A C 1
ATOM 639 O O . ASP A 1 83 ? -16.826 -11.241 2.402 1.00 83.25 83 ASP A O 1
ATOM 643 N N . MET A 1 84 ? -14.974 -10.251 3.163 1.00 82.81 84 MET A N 1
ATOM 644 C CA . MET A 1 84 ? -15.315 -10.417 4.572 1.00 82.81 84 MET A CA 1
ATOM 645 C C . MET A 1 84 ? -14.840 -9.228 5.409 1.00 82.81 84 MET A C 1
ATOM 647 O O . MET A 1 84 ? -13.707 -8.768 5.280 1.00 82.81 84 MET A O 1
ATOM 651 N N . SER A 1 85 ? -15.689 -8.775 6.332 1.00 83.06 85 SER A N 1
ATOM 652 C CA . SER A 1 85 ? -15.336 -7.795 7.362 1.00 83.06 85 SER A CA 1
ATOM 653 C C . SER A 1 85 ? -15.684 -8.337 8.745 1.00 83.06 85 SER A C 1
ATOM 655 O O . SER A 1 85 ? -16.816 -8.763 8.972 1.00 83.06 85 SER A O 1
ATOM 657 N N . ILE A 1 86 ? -14.735 -8.295 9.683 1.00 87.00 86 ILE A N 1
ATOM 658 C CA . ILE A 1 86 ? -14.946 -8.723 11.070 1.00 87.00 86 ILE A CA 1
ATOM 659 C C . ILE A 1 86 ? -14.653 -7.543 11.995 1.00 87.00 86 ILE A C 1
ATOM 661 O O . ILE A 1 86 ? -13.539 -7.028 12.015 1.00 87.00 86 ILE A O 1
ATOM 665 N N . VAL A 1 87 ? -15.638 -7.163 12.808 1.00 86.50 87 VAL A N 1
ATOM 666 C CA . VAL A 1 87 ? -15.479 -6.183 13.890 1.00 86.50 87 VAL A CA 1
ATOM 667 C C . VAL A 1 87 ? -15.623 -6.917 15.218 1.00 86.50 87 VAL A C 1
ATOM 669 O O . VAL A 1 87 ? -16.574 -7.674 15.410 1.00 86.50 87 VAL A O 1
ATOM 672 N N . ARG A 1 88 ? -14.671 -6.724 16.137 1.00 88.38 88 ARG A N 1
ATOM 673 C CA . ARG A 1 88 ? -14.681 -7.354 17.465 1.00 88.38 88 ARG A CA 1
ATOM 674 C C . ARG A 1 88 ? -14.571 -6.300 18.552 1.00 88.38 88 ARG A C 1
ATOM 676 O O . ARG A 1 88 ? -13.750 -5.394 18.462 1.00 88.38 88 ARG A O 1
ATOM 683 N N . VAL A 1 89 ? -15.372 -6.477 19.595 1.00 87.00 89 VAL A N 1
ATOM 684 C CA . VAL A 1 89 ? -15.248 -5.758 20.863 1.00 87.00 89 VAL A CA 1
ATOM 685 C C . VAL A 1 89 ? -14.719 -6.756 21.880 1.00 87.00 89 VAL A C 1
ATOM 687 O O . VAL A 1 89 ? -15.281 -7.840 22.028 1.00 87.00 89 VAL A O 1
ATOM 690 N N . GLN A 1 90 ? -13.614 -6.423 22.540 1.00 88.62 90 GLN A N 1
ATOM 691 C CA . GLN A 1 90 ? -12.979 -7.293 23.526 1.00 88.62 90 GLN A CA 1
ATOM 692 C C . GLN A 1 90 ? -12.793 -6.536 24.835 1.00 88.62 90 GLN A C 1
ATOM 694 O O . GLN A 1 90 ? -12.310 -5.405 24.845 1.00 88.62 90 GLN A O 1
ATOM 699 N N . GLN A 1 91 ? -13.166 -7.176 25.941 1.00 84.81 91 GLN A N 1
ATOM 700 C CA . GLN A 1 91 ? -12.871 -6.681 27.277 1.00 84.81 91 GLN A CA 1
ATOM 701 C C . GLN A 1 91 ? -11.500 -7.205 27.699 1.00 84.81 91 GLN A C 1
ATOM 703 O O . GLN A 1 91 ? -11.311 -8.410 27.863 1.00 84.81 91 GLN A O 1
ATOM 708 N N . ILE A 1 92 ? -10.544 -6.298 27.880 1.00 85.00 92 ILE A N 1
ATOM 709 C CA . ILE A 1 92 ? -9.230 -6.642 28.421 1.00 85.00 92 ILE A CA 1
ATOM 710 C C . ILE A 1 92 ? -9.335 -6.578 29.944 1.00 85.00 92 ILE A C 1
ATOM 712 O O . ILE A 1 92 ? -9.510 -5.502 30.516 1.00 85.00 92 ILE A O 1
ATOM 716 N N . LEU A 1 93 ? -9.263 -7.735 30.603 1.00 83.25 93 LEU A N 1
ATOM 717 C CA . LEU A 1 93 ? -9.160 -7.799 32.057 1.00 83.25 93 LEU A CA 1
ATOM 718 C C . LEU A 1 93 ? -7.696 -7.589 32.467 1.00 83.25 93 LEU A C 1
ATOM 720 O O . LEU A 1 93 ? -6.807 -8.218 31.887 1.00 83.25 93 LEU A O 1
ATOM 724 N N . PRO A 1 94 ? -7.415 -6.727 33.454 1.00 79.44 94 PRO A N 1
ATOM 725 C CA . PRO A 1 94 ? -6.059 -6.547 33.939 1.00 79.44 94 PRO A CA 1
ATOM 726 C C . PRO A 1 94 ? -5.572 -7.831 34.625 1.00 79.44 94 PRO A C 1
ATOM 728 O O . PRO A 1 94 ? -6.308 -8.478 35.373 1.00 79.44 94 PRO A O 1
ATOM 731 N N . ASN A 1 95 ? -4.308 -8.188 34.387 1.00 63.12 95 ASN A N 1
ATOM 732 C CA . ASN A 1 95 ? -3.651 -9.373 34.943 1.00 63.12 95 ASN A CA 1
ATOM 733 C C . ASN A 1 95 ? -3.308 -9.203 36.440 1.00 63.12 95 ASN A C 1
ATOM 735 O O . ASN A 1 95 ? -2.149 -9.271 36.838 1.00 63.12 95 ASN A O 1
ATOM 739 N N . ILE A 1 96 ? -4.309 -8.923 37.276 1.00 63.72 96 ILE A N 1
ATOM 740 C CA . ILE A 1 96 ? -4.162 -8.800 38.739 1.00 63.72 96 ILE A CA 1
ATOM 741 C C . ILE A 1 96 ? -4.536 -10.127 39.431 1.00 63.72 96 ILE A C 1
ATOM 743 O O . ILE A 1 96 ? -4.136 -10.382 40.565 1.00 63.72 96 ILE A O 1
ATOM 747 N N . ALA A 1 97 ? -5.229 -11.033 38.733 1.00 57.94 97 ALA A N 1
ATOM 748 C CA . ALA A 1 97 ? -5.720 -12.291 39.298 1.00 57.94 97 ALA A CA 1
ATOM 749 C C . ALA A 1 97 ? -4.627 -13.337 39.614 1.00 57.94 97 ALA A C 1
ATOM 751 O O . ALA A 1 97 ? -4.901 -14.279 40.349 1.00 57.94 97 ALA A O 1
ATOM 752 N N . ILE A 1 98 ? -3.387 -13.177 39.130 1.00 57.94 98 ILE A N 1
ATOM 753 C CA . ILE A 1 98 ? -2.287 -14.117 39.436 1.00 57.94 98 ILE A CA 1
ATOM 754 C C . ILE A 1 98 ? -1.602 -13.784 40.782 1.00 57.94 98 ILE A C 1
ATOM 756 O O . ILE A 1 98 ? -0.962 -14.643 41.379 1.00 57.94 98 ILE A O 1
ATOM 760 N N . GLY A 1 99 ? -1.783 -12.572 41.326 1.00 55.06 99 GLY A N 1
ATOM 761 C CA . GLY A 1 99 ? -1.167 -12.154 42.598 1.00 55.06 99 GLY A CA 1
ATOM 762 C C . GLY A 1 99 ? -2.007 -12.392 43.860 1.00 55.06 99 GLY A C 1
ATOM 763 O O . GLY A 1 99 ? -1.491 -12.242 44.964 1.00 55.06 99 GLY A O 1
ATOM 764 N N . ALA A 1 100 ? -3.290 -12.744 43.725 1.00 57.94 100 ALA A N 1
ATOM 765 C CA . ALA A 1 100 ? -4.236 -12.800 44.849 1.00 57.94 100 ALA A CA 1
ATOM 766 C C . ALA A 1 100 ? -4.537 -14.221 45.373 1.00 57.94 100 ALA A C 1
ATOM 768 O O . ALA A 1 100 ? -5.321 -14.363 46.303 1.00 57.94 100 ALA A O 1
ATOM 769 N N . LEU A 1 101 ? -3.910 -15.265 44.816 1.00 57.19 101 LEU A N 1
ATOM 770 C CA . LEU A 1 101 ? -4.103 -16.668 45.229 1.00 57.19 101 LEU A CA 1
ATOM 771 C C . LEU A 1 101 ? -3.019 -17.199 46.191 1.00 57.19 101 LEU A C 1
ATOM 773 O O . LEU A 1 101 ? -2.938 -18.402 46.415 1.00 57.19 101 LEU A O 1
ATOM 777 N N . HIS A 1 102 ? -2.186 -16.324 46.765 1.00 54.66 102 HIS A N 1
ATOM 778 C CA . HIS A 1 102 ? -1.080 -16.718 47.652 1.00 54.66 102 HIS A CA 1
ATOM 779 C C . HIS A 1 102 ? -0.973 -15.873 48.939 1.00 54.66 102 HIS A C 1
ATOM 781 O O . HIS A 1 102 ? 0.132 -15.592 49.412 1.00 54.66 102 HIS A O 1
ATOM 787 N N . LYS A 1 103 ? -2.109 -15.462 49.514 1.00 47.72 103 LYS A N 1
ATOM 788 C CA . LYS A 1 103 ? -2.185 -14.959 50.894 1.00 47.72 103 LYS A CA 1
ATOM 789 C C . LYS A 1 103 ? -3.303 -15.634 51.666 1.00 47.72 103 LYS A C 1
ATOM 791 O O . LYS A 1 103 ? -4.386 -15.801 51.070 1.00 47.72 103 LYS A O 1
#

pLDDT: mean 81.13, std 13.09, range [38.16, 97.62]

Sequence (103 aa):
MCAPKTGAAAFKEKVDIIQGLVTIAAIIIGGIWTYNVFIKERREYPHANIEQKITHLALSDQQNLLRVGLELTNTGSSLMLVDMSIVRVQQILPNIAIGALHK

Radius of gyration: 34.4 Å; chains: 1; bounding box: 75×30×102 Å